Protein AF-A0A936UNY8-F1 (afdb_monomer_lite)

pLDDT: mean 81.13, std 16.04, range [36.78, 97.75]

Foldseek 3Di:
DDLLVVLVVVLVVLVVCLVVLVLLVLLQCLLVSLVSLVVVVVVLVVVVCVVPDPDDDDPVRVVVVVVVLVVLVVVDSLSNLLVVLVVCLVVCVDPPVCSVVVSVLLNVLSVLSVVVNVCVVPPVDDDDDDSVSSSVSSVSSSVSSVVSSVVVVVSVVVD

Secondary structure (DSSP, 8-state):
--HHHHHHHHHHHHHHHHHTT-HHHHHHHHHHHHHHHHHHHHHHHHHHHHHH-SSSS-HHHHHHHHHHHHHHHHH-HHHHHHHHHHHHHHTT-S-TTTHHHHHHHHHHHHHHHHHHHHHHHH-SSS----HHHHHHHHHHHHHHHHHHHHHHHHHHTT-

Sequence (159 aa):
MSIEFKLLKELDELRAAHERADYFFVVVLAPQLLVQIIDTLASYSEEWIERKITSKFTREEKEVYRLAGQLQKKESDRSYIVGALVSIFESGHWEACSAKSNFVKYFTKLDDLVSLRNVFSHEYYIKEISINRAKNCSKAGIQLAELFAEQLYSEGENA

Radius of gyration: 16.76 Å; chains: 1; bounding box: 42×36×46 Å

Structure (mmCIF, N/CA/C/O backbone):
data_AF-A0A936UNY8-F1
#
_entry.id   AF-A0A936UNY8-F1
#
loop_
_atom_site.group_PDB
_atom_site.id
_atom_site.type_symbol
_atom_site.label_atom_id
_atom_site.label_alt_id
_atom_site.label_comp_id
_atom_site.label_asym_id
_atom_site.label_entity_id
_atom_site.label_seq_id
_atom_site.pdbx_PDB_ins_code
_atom_site.Cartn_x
_atom_site.Cartn_y
_atom_site.Cartn_z
_atom_site.occupancy
_atom_site.B_iso_or_equiv
_atom_site.auth_seq_id
_atom_site.auth_comp_id
_atom_site.auth_asym_id
_atom_site.auth_atom_id
_atom_site.pdbx_PDB_model_num
ATOM 1 N N . MET A 1 1 ? -1.604 24.264 3.079 1.00 57.88 1 MET A N 1
ATOM 2 C CA . MET A 1 1 ? -1.875 23.083 2.234 1.00 57.88 1 MET A CA 1
ATOM 3 C C . MET A 1 1 ? -2.015 21.916 3.188 1.00 57.88 1 MET A C 1
ATOM 5 O O . MET A 1 1 ? -1.129 21.778 4.024 1.00 57.88 1 MET A O 1
ATOM 9 N N . SER A 1 2 ? -3.141 21.202 3.174 1.00 82.81 2 SER A N 1
ATOM 10 C CA . SER A 1 2 ? -3.368 20.114 4.131 1.00 82.81 2 SER A CA 1
ATOM 11 C C . SER A 1 2 ? -2.456 18.919 3.824 1.00 82.81 2 SER A C 1
ATOM 13 O O . SER A 1 2 ? -1.942 18.803 2.704 1.00 82.81 2 SER A O 1
ATOM 15 N N . ILE A 1 3 ? -2.195 18.074 4.825 1.00 85.50 3 ILE A N 1
ATOM 16 C CA . ILE A 1 3 ? -1.316 16.906 4.673 1.00 85.50 3 ILE A CA 1
ATOM 17 C C . ILE A 1 3 ? -1.906 15.942 3.639 1.00 85.50 3 ILE A C 1
ATOM 19 O O . ILE A 1 3 ? -1.162 15.454 2.792 1.00 85.50 3 ILE A O 1
ATOM 23 N N . GLU A 1 4 ? -3.231 15.762 3.604 1.00 85.44 4 GLU A N 1
ATOM 24 C CA . GLU A 1 4 ? -3.877 14.879 2.626 1.00 85.44 4 GLU A CA 1
ATOM 25 C C . GLU A 1 4 ? -3.644 15.370 1.201 1.00 85.44 4 GLU A C 1
ATOM 27 O O . GLU A 1 4 ? -3.263 14.589 0.334 1.00 85.44 4 GLU A O 1
ATOM 32 N N . PHE A 1 5 ? -3.783 16.678 0.955 1.00 86.94 5 PHE A N 1
ATOM 33 C CA . PHE A 1 5 ? -3.528 17.241 -0.371 1.00 86.94 5 PHE A CA 1
ATOM 34 C C . PHE A 1 5 ? -2.084 16.987 -0.833 1.00 86.94 5 PHE A C 1
ATOM 36 O O . PHE A 1 5 ? -1.849 16.711 -2.010 1.00 86.94 5 PHE A O 1
ATOM 43 N N . LYS A 1 6 ? -1.108 17.049 0.084 1.00 91.44 6 LYS A N 1
ATOM 44 C CA . LYS A 1 6 ? 0.293 16.725 -0.223 1.00 91.44 6 LYS A CA 1
ATOM 45 C C . LYS A 1 6 ? 0.449 15.251 -0.605 1.00 91.44 6 LYS A C 1
ATOM 47 O O . LYS A 1 6 ? 1.067 14.966 -1.625 1.00 91.44 6 LYS A O 1
ATOM 52 N N . LEU A 1 7 ? -0.141 14.339 0.168 1.00 92.56 7 LEU A N 1
ATOM 53 C CA . LEU A 1 7 ? -0.060 12.894 -0.077 1.00 92.56 7 LEU A CA 1
ATOM 54 C C . LEU A 1 7 ? -0.741 12.484 -1.388 1.00 92.56 7 LEU A C 1
ATOM 56 O O . LEU A 1 7 ? -0.206 11.668 -2.134 1.00 92.56 7 LEU A O 1
ATOM 60 N N . LEU A 1 8 ? -1.886 13.088 -1.708 1.00 92.12 8 LEU A N 1
ATOM 61 C CA . LEU A 1 8 ? -2.594 12.855 -2.969 1.00 92.12 8 LEU A CA 1
ATOM 62 C C . LEU A 1 8 ? -1.783 13.343 -4.170 1.00 92.12 8 LEU A C 1
ATOM 64 O O . LEU A 1 8 ? -1.700 12.655 -5.184 1.00 92.12 8 LEU A O 1
ATOM 68 N N . LYS A 1 9 ? -1.119 14.495 -4.033 1.00 94.38 9 LYS A N 1
ATOM 69 C CA . LYS A 1 9 ? -0.202 14.984 -5.061 1.00 94.38 9 LYS A CA 1
ATOM 70 C C . LYS A 1 9 ? 0.988 14.038 -5.256 1.00 94.38 9 LYS A C 1
ATOM 72 O O . LYS A 1 9 ? 1.354 13.761 -6.393 1.00 94.38 9 LYS A O 1
ATOM 77 N N . GLU A 1 10 ? 1.570 13.518 -4.177 1.00 94.94 10 GLU A N 1
ATOM 78 C CA . GLU A 1 10 ? 2.647 12.523 -4.268 1.00 94.94 10 GLU A CA 1
ATOM 79 C C . GLU A 1 10 ? 2.163 11.224 -4.943 1.00 94.94 10 GLU A C 1
ATOM 81 O O . GLU A 1 10 ? 2.879 10.655 -5.767 1.00 94.94 10 GLU A O 1
ATOM 86 N N . LEU A 1 11 ? 0.920 10.793 -4.698 1.00 95.75 11 LEU A N 1
ATOM 87 C CA . LEU A 1 11 ? 0.306 9.665 -5.409 1.00 95.75 11 LEU A CA 1
ATOM 88 C C . LEU A 1 11 ? 0.152 9.937 -6.916 1.00 95.75 11 LEU A C 1
ATOM 90 O O . LEU A 1 11 ? 0.459 9.065 -7.734 1.00 95.75 11 LEU A O 1
ATOM 94 N N . ASP A 1 12 ? -0.266 11.143 -7.302 1.00 96.25 12 ASP A N 1
ATOM 95 C CA . ASP A 1 12 ? -0.337 11.551 -8.710 1.00 96.25 12 ASP A CA 1
ATOM 96 C C . ASP A 1 12 ? 1.047 11.609 -9.373 1.00 96.25 12 ASP A C 1
ATOM 98 O O . ASP A 1 12 ? 1.198 11.236 -10.541 1.00 96.25 12 ASP A O 1
ATOM 102 N N . GLU A 1 13 ? 2.084 11.997 -8.629 1.00 97.19 13 GLU A N 1
ATOM 103 C CA . GLU A 1 13 ? 3.470 11.943 -9.099 1.00 97.19 13 GLU A CA 1
ATOM 104 C C . GLU A 1 13 ? 3.923 10.494 -9.357 1.00 97.19 13 GLU A C 1
ATOM 106 O O . GLU A 1 13 ? 4.543 10.229 -10.395 1.00 97.19 13 GLU A O 1
ATOM 111 N N . LEU A 1 14 ? 3.549 9.536 -8.495 1.00 97.38 14 LEU A N 1
ATOM 112 C CA . LEU A 1 14 ? 3.803 8.108 -8.734 1.00 97.38 14 LEU A CA 1
ATOM 113 C C . LEU A 1 14 ? 3.059 7.587 -9.973 1.00 97.38 14 LEU A C 1
ATOM 115 O O . LEU A 1 14 ? 3.646 6.856 -10.776 1.00 97.38 14 LEU A O 1
ATOM 119 N N . ARG A 1 15 ? 1.794 7.980 -10.171 1.00 97.69 15 ARG A N 1
ATOM 120 C CA . ARG A 1 15 ? 1.022 7.633 -11.381 1.00 97.69 15 ARG A CA 1
ATOM 121 C C . ARG A 1 15 ? 1.707 8.164 -12.637 1.00 97.69 15 ARG A C 1
ATOM 123 O O . ARG A 1 15 ? 1.947 7.413 -13.579 1.00 97.69 15 ARG A O 1
ATOM 130 N N . ALA A 1 16 ? 2.098 9.436 -12.630 1.00 97.75 16 ALA A N 1
ATOM 131 C CA . ALA A 1 16 ? 2.787 10.049 -13.758 1.00 97.75 16 ALA A CA 1
ATOM 132 C C . ALA A 1 16 ? 4.146 9.381 -14.042 1.00 97.75 16 ALA A C 1
ATOM 134 O O . ALA A 1 16 ? 4.525 9.233 -15.204 1.00 97.75 16 ALA A O 1
ATOM 135 N N . ALA A 1 17 ? 4.882 8.962 -13.008 1.00 96.50 17 ALA A N 1
ATOM 136 C CA . ALA A 1 17 ? 6.122 8.203 -13.163 1.00 96.50 17 ALA A CA 1
ATOM 137 C C . ALA A 1 17 ? 5.880 6.820 -13.793 1.00 96.50 17 ALA A C 1
ATOM 139 O O . ALA A 1 17 ? 6.604 6.441 -14.716 1.00 96.50 17 ALA A O 1
ATOM 140 N N . HIS A 1 18 ? 4.828 6.104 -13.377 1.00 97.19 18 HIS A N 1
ATOM 141 C CA . HIS A 1 18 ? 4.434 4.829 -13.988 1.00 97.19 18 HIS A CA 1
ATOM 142 C C . HIS A 1 18 ? 4.143 4.966 -15.487 1.00 97.19 18 HIS A C 1
ATOM 144 O O . HIS A 1 18 ? 4.652 4.177 -16.285 1.00 97.19 18 HIS A O 1
ATOM 150 N N . GLU A 1 19 ? 3.375 5.985 -15.880 1.00 97.38 19 GLU A N 1
ATOM 151 C CA . GLU A 1 19 ? 3.043 6.239 -17.289 1.00 97.38 19 GLU A CA 1
ATOM 152 C C . GLU A 1 19 ? 4.281 6.583 -18.130 1.00 97.38 19 GLU A C 1
ATOM 154 O O . GLU A 1 19 ? 4.375 6.202 -19.296 1.00 97.38 19 GLU A O 1
ATOM 159 N N . ARG A 1 20 ? 5.288 7.228 -17.527 1.00 96.81 20 ARG A N 1
ATOM 160 C CA . ARG A 1 20 ? 6.598 7.477 -18.159 1.00 96.81 20 ARG A CA 1
ATOM 161 C C . ARG A 1 20 ? 7.553 6.277 -18.109 1.00 96.81 20 ARG A C 1
ATOM 163 O O . ARG A 1 20 ? 8.714 6.420 -18.481 1.00 96.81 20 ARG A O 1
ATOM 170 N N . ALA A 1 21 ? 7.082 5.114 -17.662 1.00 95.38 21 ALA A N 1
ATOM 171 C CA . ALA A 1 21 ? 7.863 3.895 -17.461 1.00 95.38 21 ALA A CA 1
ATOM 172 C C . ALA A 1 21 ? 9.014 4.009 -16.439 1.00 95.38 21 ALA A C 1
ATOM 174 O O . ALA A 1 21 ? 9.913 3.166 -16.418 1.00 95.38 21 ALA A O 1
ATOM 175 N N . ASP A 1 22 ? 8.961 4.992 -15.537 1.00 93.69 22 ASP A N 1
ATOM 176 C CA . ASP A 1 22 ? 9.898 5.128 -14.418 1.00 93.69 22 ASP A CA 1
ATOM 177 C C . ASP A 1 22 ? 9.468 4.229 -13.245 1.00 93.69 22 ASP A C 1
ATOM 179 O O . ASP A 1 22 ? 9.062 4.662 -12.164 1.00 93.69 22 ASP A O 1
ATOM 183 N N . TYR A 1 23 ? 9.487 2.918 -13.493 1.00 93.88 23 TYR A N 1
ATOM 184 C CA . TYR A 1 23 ? 9.032 1.915 -12.529 1.00 93.88 23 TYR A CA 1
ATOM 185 C C . TYR A 1 23 ? 9.939 1.826 -11.306 1.00 93.88 23 TYR A C 1
ATOM 187 O O . TYR A 1 23 ? 9.462 1.494 -10.223 1.00 93.88 23 TYR A O 1
ATOM 195 N N . PHE A 1 24 ? 11.228 2.128 -11.473 1.00 91.56 24 PHE A N 1
ATOM 196 C CA . PHE A 1 24 ? 12.184 2.179 -10.375 1.00 91.56 24 PHE A CA 1
ATOM 197 C C . PHE A 1 24 ? 11.758 3.224 -9.344 1.00 91.56 24 PHE A C 1
ATOM 199 O O . PHE A 1 24 ? 11.597 2.878 -8.174 1.00 91.56 24 PHE A O 1
ATOM 206 N N . PHE A 1 25 ? 11.493 4.459 -9.784 1.00 92.81 25 PHE A N 1
ATOM 207 C CA . PHE A 1 25 ? 11.040 5.534 -8.905 1.00 92.81 25 PHE A CA 1
ATOM 208 C C . PHE A 1 25 ? 9.794 5.127 -8.115 1.00 92.81 25 PHE A C 1
ATOM 210 O O . PHE A 1 25 ? 9.761 5.250 -6.891 1.00 92.81 25 PHE A O 1
ATOM 217 N N . VAL A 1 26 ? 8.800 4.550 -8.798 1.00 94.69 26 VAL A N 1
ATOM 218 C CA . VAL A 1 26 ? 7.557 4.118 -8.146 1.00 94.69 26 VAL A CA 1
ATOM 219 C C . VAL A 1 26 ? 7.799 3.005 -7.130 1.00 94.69 26 VAL A C 1
ATOM 221 O O . VAL A 1 26 ? 7.319 3.094 -6.005 1.00 94.69 26 VAL A O 1
ATOM 224 N N . VAL A 1 27 ? 8.551 1.961 -7.49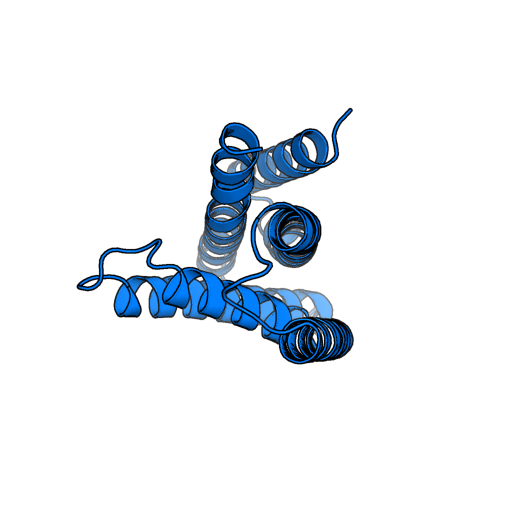0 1.00 93.31 27 VAL A N 1
ATOM 225 C CA . VAL A 1 27 ? 8.824 0.828 -6.587 1.00 93.31 27 VAL A CA 1
ATOM 226 C C . VAL A 1 27 ? 9.622 1.271 -5.360 1.00 93.31 27 VAL A C 1
ATOM 228 O O . VAL A 1 27 ? 9.402 0.757 -4.264 1.00 93.31 27 VAL A O 1
ATOM 231 N N . VAL A 1 28 ? 10.533 2.231 -5.528 1.00 90.94 28 VAL A N 1
ATOM 232 C CA . VAL A 1 28 ? 11.375 2.736 -4.441 1.00 90.94 28 VAL A CA 1
ATOM 233 C C . VAL A 1 28 ? 10.616 3.646 -3.485 1.00 90.94 28 VAL A C 1
ATOM 235 O O . VAL A 1 28 ? 10.970 3.623 -2.309 1.00 90.94 28 VAL A O 1
ATOM 238 N N . LEU A 1 29 ? 9.633 4.423 -3.962 1.00 93.75 29 LEU A N 1
ATOM 239 C CA . LEU A 1 29 ? 8.940 5.455 -3.174 1.00 93.75 29 LEU A CA 1
ATOM 240 C C . LEU A 1 29 ? 7.529 5.084 -2.701 1.00 93.75 29 LEU A C 1
ATOM 242 O O . LEU A 1 29 ? 7.064 5.626 -1.697 1.00 93.75 29 LEU A O 1
AT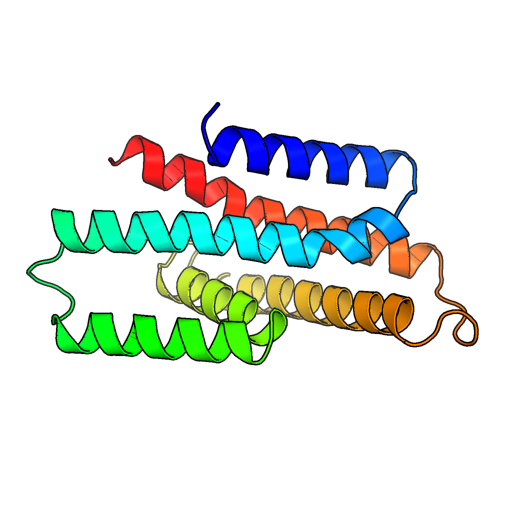OM 246 N N . ALA A 1 30 ? 6.841 4.162 -3.380 1.00 94.25 30 ALA A N 1
ATOM 247 C CA . ALA A 1 30 ? 5.497 3.740 -2.983 1.00 94.25 30 ALA A CA 1
ATOM 248 C C . ALA A 1 30 ? 5.416 3.219 -1.530 1.00 94.25 30 ALA A C 1
ATOM 250 O O . ALA A 1 30 ? 4.456 3.578 -0.848 1.00 94.25 30 ALA A O 1
ATOM 251 N N . PRO A 1 31 ? 6.385 2.437 -1.001 1.00 91.88 31 PRO A N 1
ATOM 252 C CA . PRO A 1 31 ? 6.359 2.016 0.402 1.00 91.88 31 PRO A CA 1
ATOM 253 C C . PRO A 1 31 ? 6.377 3.185 1.396 1.00 91.88 31 PRO A C 1
ATOM 255 O O . PRO A 1 31 ? 5.653 3.157 2.386 1.00 91.88 31 PRO A O 1
ATOM 258 N N . GLN A 1 32 ? 7.168 4.227 1.135 1.00 91.31 32 GLN A N 1
ATOM 259 C CA . GLN A 1 32 ? 7.266 5.402 2.004 1.00 91.31 32 GLN A CA 1
ATOM 260 C C . GLN A 1 32 ? 5.960 6.193 1.978 1.00 91.31 32 GLN A C 1
ATOM 262 O O . GLN A 1 32 ? 5.464 6.574 3.036 1.00 91.31 32 GLN A O 1
ATOM 267 N N . LEU A 1 33 ? 5.382 6.397 0.789 1.00 93.94 33 LEU A N 1
ATOM 268 C CA . LEU A 1 33 ? 4.093 7.074 0.657 1.00 93.94 33 LEU A CA 1
ATOM 269 C C . LEU A 1 33 ? 2.981 6.297 1.380 1.00 93.94 33 LEU A C 1
ATOM 271 O O . LEU A 1 33 ? 2.174 6.895 2.085 1.00 93.94 33 LEU A O 1
ATOM 275 N N . LEU A 1 34 ? 2.977 4.963 1.277 1.00 92.12 34 LEU A N 1
ATOM 276 C CA . LEU A 1 34 ? 2.051 4.096 2.012 1.00 92.12 34 LEU A CA 1
ATOM 277 C C . LEU A 1 34 ? 2.130 4.313 3.523 1.00 9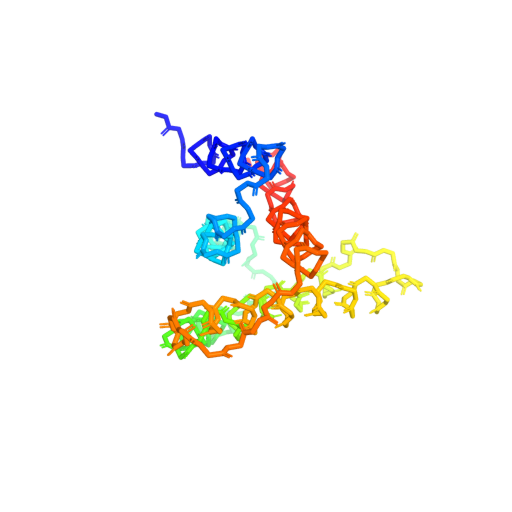2.12 34 LEU A C 1
ATOM 27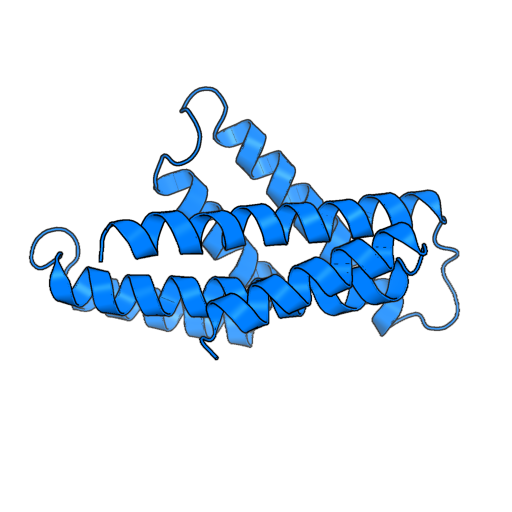9 O O . LEU A 1 34 ? 1.100 4.505 4.163 1.00 92.12 34 LEU A O 1
ATOM 283 N N . VAL A 1 35 ? 3.340 4.320 4.086 1.00 90.44 35 VAL A N 1
ATOM 284 C CA . VAL A 1 35 ? 3.540 4.569 5.521 1.00 90.44 35 VAL A CA 1
ATOM 285 C C . VAL A 1 35 ? 3.004 5.945 5.915 1.00 90.44 35 VAL A C 1
ATOM 287 O O . VAL A 1 35 ? 2.324 6.052 6.928 1.00 90.44 35 VAL A O 1
ATOM 290 N N . GLN A 1 36 ? 3.236 6.981 5.105 1.00 91.38 36 GLN A N 1
ATOM 291 C CA . GLN A 1 36 ? 2.751 8.335 5.400 1.00 91.38 36 GLN A CA 1
ATOM 292 C C . GLN A 1 36 ? 1.222 8.460 5.332 1.00 91.38 36 GLN A C 1
ATOM 294 O O . GLN A 1 36 ? 0.622 9.164 6.147 1.00 91.38 36 GLN A O 1
ATOM 299 N N . ILE A 1 37 ? 0.577 7.773 4.384 1.00 89.75 37 ILE A N 1
ATOM 300 C CA . ILE A 1 37 ? -0.889 7.717 4.303 1.00 89.75 37 ILE A CA 1
ATOM 301 C C . ILE A 1 37 ? -1.448 6.995 5.532 1.00 89.75 37 ILE A C 1
ATOM 303 O O . ILE A 1 37 ? -2.362 7.509 6.173 1.00 89.75 37 ILE A O 1
ATOM 307 N N . ILE A 1 38 ? -0.874 5.846 5.897 1.00 88.62 38 ILE A N 1
ATOM 308 C CA . ILE A 1 38 ? -1.297 5.073 7.072 1.00 88.62 38 ILE A CA 1
ATOM 309 C C . ILE A 1 38 ? -1.082 5.869 8.363 1.00 88.62 38 ILE A C 1
ATOM 311 O O . ILE A 1 38 ? -1.964 5.869 9.212 1.00 88.62 38 ILE A O 1
ATOM 315 N N . ASP A 1 39 ? 0.035 6.588 8.501 1.00 87.06 39 ASP A N 1
ATOM 316 C CA . ASP A 1 39 ? 0.281 7.475 9.646 1.00 87.06 39 ASP A CA 1
ATOM 317 C C . ASP A 1 39 ? -0.808 8.552 9.761 1.00 87.06 39 ASP A C 1
ATOM 319 O O . ASP A 1 39 ? -1.280 8.858 10.856 1.00 87.06 39 ASP A O 1
ATOM 323 N N . THR A 1 40 ? -1.222 9.115 8.622 1.00 86.62 40 THR A N 1
ATOM 324 C CA . THR A 1 40 ? -2.270 10.141 8.575 1.00 86.62 40 THR A CA 1
ATOM 325 C C . THR A 1 40 ? -3.619 9.553 8.991 1.00 86.62 40 THR A C 1
ATOM 327 O O . THR A 1 40 ? -4.273 10.106 9.873 1.00 86.62 40 THR A O 1
ATOM 330 N N . LEU A 1 41 ? -3.997 8.388 8.456 1.00 82.62 41 LEU A N 1
ATOM 331 C CA . LEU A 1 41 ? -5.203 7.663 8.881 1.00 82.62 41 LEU A CA 1
ATOM 332 C C . LEU A 1 41 ? -5.167 7.298 10.369 1.00 82.62 41 LEU A C 1
ATOM 334 O O . LEU A 1 41 ? -6.147 7.483 11.083 1.00 82.62 41 LEU A O 1
ATOM 338 N N . ALA A 1 42 ? -4.025 6.820 10.867 1.00 77.88 42 ALA A N 1
ATOM 339 C CA . ALA A 1 42 ? -3.862 6.483 12.275 1.00 77.88 42 ALA A CA 1
ATOM 340 C C . ALA A 1 42 ? -4.081 7.713 13.170 1.00 77.88 42 ALA A C 1
ATOM 342 O O . ALA A 1 42 ? -4.752 7.597 14.195 1.00 77.88 42 ALA A O 1
ATOM 343 N N . SER A 1 43 ? -3.606 8.893 12.755 1.00 79.81 43 SER A N 1
ATOM 344 C CA . SER A 1 43 ? -3.848 10.142 13.488 1.00 79.81 43 SER A CA 1
ATOM 345 C C . SER A 1 43 ? -5.335 10.517 13.550 1.00 79.81 43 SER A C 1
ATOM 347 O O . SER A 1 43 ? -5.819 10.929 14.603 1.00 79.81 43 SER A O 1
ATOM 349 N N . TYR A 1 44 ? -6.094 10.277 12.474 1.00 72.44 44 TYR A N 1
ATOM 350 C CA . TYR A 1 44 ? -7.549 10.465 12.477 1.00 72.44 44 TYR A CA 1
ATOM 351 C C . TYR A 1 44 ? -8.250 9.445 13.347 1.00 72.44 44 TYR A C 1
ATOM 353 O O . TYR A 1 44 ? -9.158 9.810 14.085 1.00 72.44 44 TYR A O 1
ATOM 361 N N . SER A 1 45 ? -7.793 8.194 13.337 1.00 63.72 45 SER A N 1
ATOM 362 C CA . SER A 1 45 ? -8.329 7.175 14.227 1.00 63.72 45 SER A CA 1
ATOM 363 C C . SER A 1 45 ? -8.111 7.550 15.693 1.00 63.72 45 SER A C 1
ATOM 365 O O . SER A 1 45 ? -9.050 7.425 16.464 1.00 63.72 45 SER A O 1
ATOM 367 N N . GLU A 1 46 ? -6.953 8.094 16.087 1.00 60.44 46 GLU A N 1
ATOM 368 C CA . GLU A 1 46 ? -6.708 8.559 17.460 1.00 60.44 46 GLU A CA 1
ATOM 369 C C . GLU A 1 46 ? -7.656 9.710 17.835 1.00 60.44 46 GLU A C 1
ATOM 371 O O . GLU A 1 46 ? -8.351 9.623 18.851 1.00 60.44 46 GLU A O 1
ATOM 376 N N . GLU A 1 47 ? -7.796 10.725 16.977 1.00 54.62 47 GLU A N 1
ATOM 377 C CA . GLU A 1 47 ? -8.715 11.847 17.215 1.00 54.62 47 GLU A CA 1
ATOM 378 C C . GLU A 1 47 ? -10.198 11.427 17.202 1.00 54.62 47 GLU A C 1
ATOM 380 O O . GLU A 1 47 ? -11.002 11.905 18.005 1.00 54.62 47 GLU A O 1
ATOM 385 N N . TRP A 1 48 ? -10.594 10.513 16.317 1.00 46.53 48 TRP A N 1
ATOM 386 C CA . TRP A 1 48 ? -11.964 10.010 16.192 1.00 46.53 48 TRP A CA 1
ATOM 387 C C . TRP A 1 48 ? -12.325 9.044 17.330 1.00 46.53 48 TRP A C 1
ATOM 389 O O . TRP A 1 48 ? -13.428 9.107 17.884 1.00 46.53 48 TRP A O 1
ATOM 399 N N . ILE A 1 49 ? -11.383 8.196 17.750 1.00 47.06 49 ILE A N 1
ATOM 400 C CA . ILE A 1 49 ? -11.488 7.311 18.917 1.00 47.06 49 ILE A CA 1
ATOM 401 C C . ILE A 1 49 ? -11.567 8.127 20.217 1.00 47.06 49 ILE A C 1
ATOM 403 O O . ILE A 1 49 ? -12.273 7.712 21.144 1.00 47.06 49 ILE A O 1
ATOM 407 N N . GLU A 1 50 ? -10.880 9.267 20.309 1.00 52.66 50 GLU A N 1
ATOM 408 C CA . GLU A 1 50 ? -11.024 10.219 21.419 1.00 52.66 50 GLU A CA 1
ATOM 409 C C . GLU A 1 50 ? -12.389 10.925 21.409 1.00 52.66 50 GLU A C 1
ATOM 411 O O . GLU A 1 50 ? -12.985 11.109 22.472 1.00 52.66 50 GLU A O 1
ATOM 416 N N . ARG A 1 51 ? -12.930 11.262 20.227 1.00 46.91 51 ARG A N 1
ATOM 417 C CA . ARG A 1 51 ? -14.199 12.006 20.091 1.00 46.91 51 ARG A CA 1
ATOM 418 C C . ARG A 1 51 ? -15.471 11.149 20.168 1.00 46.91 51 ARG A C 1
ATOM 420 O O . ARG A 1 51 ? -16.482 11.646 20.661 1.00 46.91 51 ARG A O 1
ATOM 427 N N . LYS A 1 52 ? -15.475 9.894 19.693 1.00 39.94 52 LYS A N 1
ATOM 428 C CA . LYS A 1 52 ? -16.694 9.048 19.615 1.00 39.94 52 LYS A CA 1
ATOM 429 C C . LYS A 1 52 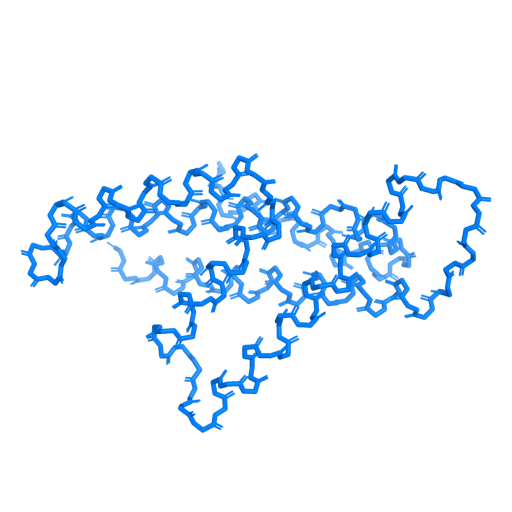? -16.678 7.765 20.447 1.00 39.94 52 LYS A C 1
ATOM 431 O O . LYS A 1 52 ? -17.752 7.216 20.701 1.00 39.94 52 LYS A O 1
ATOM 436 N N . ILE A 1 53 ? -15.518 7.270 20.888 1.00 42.97 53 ILE A N 1
ATOM 437 C CA . ILE A 1 53 ? -15.410 5.962 21.557 1.00 42.97 53 ILE A CA 1
ATOM 438 C C . ILE A 1 53 ? -14.964 6.118 23.012 1.00 42.97 53 ILE A C 1
ATOM 440 O O . ILE A 1 53 ? -13.815 5.872 23.384 1.00 42.97 53 ILE A O 1
ATOM 444 N N . THR A 1 54 ? -15.934 6.431 23.863 1.00 45.22 54 THR A N 1
ATOM 445 C CA . THR A 1 54 ? -15.921 6.056 25.284 1.00 45.22 54 THR A CA 1
ATOM 446 C C . THR A 1 54 ? -16.488 4.646 25.526 1.00 45.22 54 THR A C 1
ATOM 448 O O . THR A 1 54 ? -16.459 4.197 26.665 1.00 45.22 54 THR A O 1
ATOM 451 N N . SER A 1 55 ? -16.979 3.919 24.502 1.00 48.59 55 SER A N 1
ATOM 452 C CA . SER A 1 55 ? -17.765 2.684 24.719 1.00 48.59 55 SER A CA 1
ATOM 453 C C . SER A 1 55 ? -17.277 1.369 24.080 1.00 48.59 55 SER A C 1
ATOM 455 O O . SER A 1 55 ? -17.788 0.328 24.480 1.00 48.59 55 SER A O 1
ATOM 457 N N . LYS A 1 56 ? -16.327 1.354 23.127 1.00 55.72 56 LYS A N 1
ATOM 458 C CA . LYS A 1 56 ? -15.879 0.104 22.450 1.00 55.72 56 LYS A CA 1
ATOM 459 C C . LYS A 1 56 ? -14.463 -0.371 22.772 1.00 55.72 56 LYS A C 1
ATOM 461 O O . LYS A 1 56 ? -14.223 -1.564 22.678 1.00 55.72 56 LYS A O 1
ATOM 466 N N . PHE A 1 57 ? -13.558 0.527 23.144 1.00 54.44 57 PHE A N 1
ATOM 467 C CA . PHE A 1 57 ? -12.200 0.173 23.551 1.00 54.44 57 PHE A CA 1
ATOM 468 C C . PHE A 1 57 ? -11.844 0.945 24.814 1.00 54.44 57 PHE A C 1
ATOM 470 O O . PHE A 1 57 ? -12.041 2.164 24.891 1.00 54.44 57 PHE A O 1
ATOM 477 N N . THR A 1 58 ? -11.325 0.233 25.801 1.00 68.19 58 THR A N 1
ATOM 478 C CA . THR A 1 58 ? -10.750 0.804 27.013 1.00 68.19 58 THR A CA 1
ATO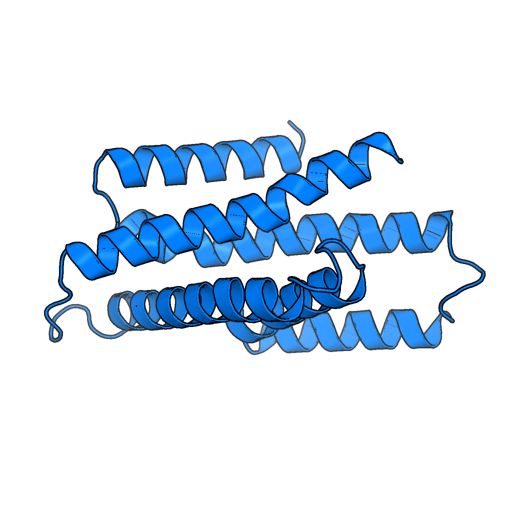M 479 C C . THR A 1 58 ? -9.505 1.623 26.672 1.00 68.19 58 THR A C 1
ATOM 481 O O . THR A 1 58 ? -8.861 1.443 25.637 1.00 68.19 58 THR A O 1
ATOM 484 N N . ARG A 1 59 ? -9.139 2.550 27.560 1.00 66.62 59 ARG A N 1
ATOM 485 C CA . ARG A 1 59 ? -7.903 3.335 27.424 1.00 66.62 59 ARG A CA 1
ATOM 486 C C . ARG A 1 59 ? -6.657 2.440 27.342 1.00 66.62 59 ARG A C 1
ATOM 488 O O . ARG A 1 59 ? -5.711 2.791 26.649 1.00 66.62 59 ARG A O 1
ATOM 495 N N . GLU A 1 60 ? -6.677 1.300 28.028 1.00 72.00 60 GLU A N 1
ATOM 496 C CA . GLU A 1 60 ? -5.581 0.327 28.035 1.00 72.00 60 GLU A CA 1
ATOM 497 C C . GLU A 1 60 ? -5.433 -0.370 26.677 1.00 72.00 60 GLU A C 1
ATOM 499 O O . GLU A 1 60 ? -4.327 -0.447 26.152 1.00 72.00 60 GLU A O 1
ATOM 504 N N . GLU A 1 61 ? -6.535 -0.790 26.049 1.00 65.69 61 GLU A N 1
ATOM 505 C CA . GLU A 1 61 ? -6.503 -1.397 24.709 1.00 65.69 61 GLU A CA 1
ATOM 506 C C . GLU A 1 61 ? -5.965 -0.422 23.653 1.00 65.69 61 GLU A C 1
ATOM 508 O O . GLU A 1 61 ? -5.139 -0.807 22.825 1.00 65.69 61 GLU A O 1
ATOM 513 N N . LYS A 1 62 ? -6.366 0.856 23.715 1.00 66.56 62 LYS A N 1
ATOM 514 C CA . LYS A 1 62 ? -5.848 1.906 22.817 1.00 66.56 62 LYS A CA 1
ATOM 515 C C . LYS A 1 62 ? -4.327 2.054 22.944 1.00 66.56 62 LYS A C 1
ATOM 517 O O . LYS A 1 62 ? -3.623 2.106 21.938 1.00 66.56 62 LYS A O 1
ATOM 522 N N . GLU A 1 63 ? -3.815 2.065 24.174 1.00 72.88 63 GLU A N 1
ATOM 523 C CA . GLU A 1 63 ? -2.378 2.163 24.445 1.00 72.88 63 GLU A CA 1
ATOM 524 C C . GLU A 1 63 ? -1.607 0.935 23.931 1.00 72.88 63 GLU A C 1
ATOM 526 O O . GLU A 1 63 ? -0.515 1.079 23.380 1.00 72.88 63 GLU A O 1
ATOM 531 N N . VAL A 1 64 ? -2.189 -0.266 24.029 1.00 73.38 64 VAL A N 1
ATOM 532 C CA . VAL A 1 64 ? -1.600 -1.494 23.471 1.00 73.38 64 VAL A CA 1
ATOM 533 C C . VAL A 1 64 ? -1.477 -1.412 21.947 1.00 73.38 64 VAL A C 1
ATOM 535 O O . VAL A 1 64 ? -0.392 -1.669 21.422 1.00 73.38 64 VAL A O 1
ATOM 538 N N . TYR A 1 65 ? -2.535 -1.008 21.232 1.00 68.56 65 TYR A N 1
ATOM 539 C CA . TYR A 1 65 ? -2.477 -0.844 19.771 1.00 68.56 65 TYR A CA 1
ATOM 540 C C . TYR A 1 65 ? -1.462 0.224 19.350 1.00 68.56 65 TYR A C 1
ATOM 542 O O . TYR A 1 65 ? -0.693 0.003 18.412 1.00 68.56 65 TYR A O 1
ATOM 550 N N . ARG A 1 66 ? -1.389 1.340 20.087 1.00 71.31 66 ARG A N 1
ATOM 551 C CA . ARG A 1 66 ? -0.409 2.408 19.852 1.00 71.31 66 ARG A CA 1
ATOM 552 C C . ARG A 1 66 ? 1.026 1.898 19.996 1.00 71.31 66 ARG A C 1
ATOM 554 O O . ARG A 1 66 ? 1.850 2.104 19.104 1.00 71.31 66 ARG A O 1
ATOM 561 N N . LEU A 1 67 ? 1.336 1.209 21.096 1.00 73.31 67 LEU A N 1
ATOM 562 C CA . LEU A 1 67 ? 2.668 0.650 21.350 1.00 73.31 67 LEU A CA 1
ATOM 563 C C . LEU A 1 67 ? 3.038 -0.436 20.328 1.00 73.31 67 LEU A C 1
ATOM 565 O O . LEU A 1 67 ? 4.169 -0.448 19.837 1.00 73.31 67 LEU A O 1
ATOM 569 N N . ALA A 1 68 ? 2.089 -1.305 19.965 1.00 69.44 68 ALA A N 1
ATOM 570 C CA . ALA A 1 68 ? 2.286 -2.339 18.953 1.00 69.44 68 ALA A CA 1
ATOM 571 C C . ALA A 1 68 ? 2.577 -1.734 17.570 1.00 69.44 68 ALA A C 1
ATOM 573 O O . ALA A 1 68 ? 3.554 -2.124 16.931 1.00 69.44 68 ALA A O 1
ATOM 574 N N . GLY A 1 69 ? 1.800 -0.735 17.139 1.00 66.44 69 GLY A N 1
ATOM 575 C CA . GLY A 1 69 ? 2.022 -0.030 15.875 1.00 66.44 69 GLY A CA 1
ATOM 576 C C . GLY A 1 69 ? 3.363 0.708 15.841 1.00 66.44 69 GLY A C 1
ATOM 577 O O . GLY A 1 69 ? 4.101 0.616 14.858 1.00 66.44 69 GLY A O 1
ATOM 578 N N . GLN A 1 70 ? 3.741 1.371 16.940 1.00 72.00 70 GLN A N 1
ATOM 579 C CA . GLN A 1 70 ? 5.048 2.027 17.065 1.00 72.00 70 GLN A CA 1
ATOM 580 C C . GLN A 1 70 ? 6.215 1.042 16.959 1.00 72.00 70 GLN A C 1
ATOM 582 O O . GLN A 1 70 ? 7.229 1.365 16.336 1.00 72.00 70 GLN A O 1
ATOM 587 N N . LEU A 1 71 ? 6.094 -0.142 17.564 1.00 69.88 71 LEU A N 1
ATOM 588 C CA . LEU A 1 71 ? 7.122 -1.175 17.480 1.00 69.88 71 LEU A CA 1
ATOM 589 C C . LEU A 1 71 ? 7.200 -1.766 16.067 1.00 69.88 71 LEU A C 1
ATOM 591 O O . LEU A 1 71 ? 8.285 -1.816 15.494 1.00 69.88 71 LEU A O 1
ATOM 595 N N . GLN A 1 72 ? 6.059 -2.111 15.464 1.00 68.38 72 GLN A N 1
ATOM 596 C CA . GLN A 1 72 ? 5.995 -2.630 14.093 1.00 68.38 72 GLN A CA 1
ATOM 597 C C . GLN A 1 72 ? 6.626 -1.670 13.084 1.00 68.38 72 GLN A C 1
ATOM 599 O O . GLN A 1 72 ? 7.406 -2.101 12.239 1.00 68.38 72 GLN A O 1
ATOM 604 N N . LYS A 1 73 ? 6.347 -0.367 13.204 1.00 66.94 73 LYS A N 1
ATOM 605 C CA . LYS A 1 73 ? 6.948 0.668 12.354 1.00 66.94 73 LYS A CA 1
ATOM 606 C C . LYS A 1 73 ? 8.464 0.766 12.528 1.00 66.94 73 LYS A C 1
ATOM 608 O O . LYS A 1 73 ? 9.179 0.955 11.551 1.00 66.94 73 LYS A O 1
ATOM 613 N N . LYS A 1 74 ? 8.964 0.636 13.761 1.00 70.62 74 LYS A N 1
ATOM 614 C CA . LYS A 1 74 ? 10.411 0.635 14.036 1.00 70.62 74 LYS A CA 1
ATOM 615 C C . LYS A 1 74 ? 11.115 -0.590 13.455 1.00 70.62 74 LYS A C 1
ATOM 617 O O . LYS A 1 74 ? 12.280 -0.486 13.088 1.00 70.62 74 LYS A O 1
ATOM 622 N N . GLU A 1 75 ? 10.432 -1.730 13.397 1.00 71.69 75 GLU A N 1
ATOM 623 C CA . GLU A 1 75 ? 11.011 -2.985 12.919 1.00 71.69 75 GLU A CA 1
ATOM 624 C C . GLU A 1 75 ? 10.908 -3.155 11.399 1.00 71.69 75 GLU A C 1
ATOM 626 O O . GLU A 1 75 ? 11.856 -3.633 10.772 1.00 71.69 75 GLU A O 1
ATOM 631 N N . SER A 1 76 ? 9.773 -2.800 10.784 1.00 81.69 76 SER A N 1
ATOM 632 C CA . SER A 1 76 ? 9.573 -2.989 9.347 1.00 81.69 76 SER A CA 1
ATOM 633 C C . SER A 1 76 ? 8.363 -2.238 8.784 1.00 81.69 76 SER A C 1
ATOM 635 O O . SER A 1 76 ? 7.224 -2.524 9.159 1.00 81.69 76 SER A O 1
ATOM 637 N N . ASP A 1 77 ? 8.591 -1.416 7.750 1.00 82.19 77 ASP A N 1
ATOM 638 C CA . ASP A 1 77 ? 7.524 -0.832 6.916 1.00 82.19 77 ASP A CA 1
ATOM 639 C C . ASP A 1 77 ? 6.538 -1.910 6.431 1.00 82.19 77 ASP A C 1
ATOM 641 O O . ASP A 1 77 ? 5.328 -1.706 6.420 1.00 82.19 77 ASP A O 1
ATOM 645 N N . ARG A 1 78 ? 7.042 -3.103 6.078 1.00 87.94 78 ARG A N 1
ATOM 646 C CA . ARG A 1 78 ? 6.215 -4.228 5.622 1.00 87.94 78 ARG A CA 1
ATOM 647 C C . ARG A 1 78 ? 5.255 -4.692 6.711 1.00 87.94 78 ARG A C 1
ATOM 649 O O . ARG A 1 78 ? 4.066 -4.821 6.443 1.00 87.94 78 ARG A O 1
ATOM 656 N N . SER A 1 79 ? 5.762 -4.953 7.915 1.00 85.25 79 SER A N 1
ATOM 657 C CA . SER A 1 79 ? 4.935 -5.404 9.042 1.00 85.25 79 SER A CA 1
ATOM 658 C C . SER A 1 79 ? 3.893 -4.356 9.414 1.00 85.25 79 SER A C 1
ATOM 660 O O . SER A 1 79 ? 2.740 -4.703 9.654 1.00 85.25 79 SER A O 1
ATOM 662 N N . TYR A 1 80 ? 4.282 -3.080 9.388 1.00 85.25 80 TYR A N 1
ATOM 663 C CA . TYR A 1 80 ? 3.385 -1.967 9.668 1.00 85.25 80 TYR A CA 1
ATOM 664 C C . TYR A 1 80 ? 2.239 -1.869 8.645 1.00 85.25 80 TYR A C 1
ATOM 666 O O . TYR A 1 80 ? 1.070 -1.826 9.026 1.00 85.25 80 TYR A O 1
ATOM 674 N N . ILE A 1 81 ? 2.546 -1.943 7.344 1.00 88.19 81 ILE A N 1
ATOM 675 C CA . ILE A 1 81 ? 1.523 -1.912 6.285 1.00 88.19 81 ILE A CA 1
ATOM 676 C C . ILE A 1 81 ? 0.622 -3.161 6.341 1.00 88.19 81 ILE A C 1
ATOM 678 O O . ILE A 1 81 ? -0.584 -3.057 6.118 1.00 88.19 81 ILE A O 1
ATOM 682 N N . VAL A 1 82 ? 1.162 -4.343 6.676 1.00 89.38 82 VAL A N 1
ATOM 683 C CA . VAL A 1 82 ? 0.343 -5.554 6.888 1.00 89.38 82 VAL A CA 1
ATOM 684 C C . VAL A 1 82 ? -0.631 -5.366 8.050 1.00 89.38 82 VAL A C 1
ATOM 686 O O . VAL A 1 82 ? -1.791 -5.751 7.915 1.00 89.38 82 VAL A O 1
ATOM 689 N N . GLY A 1 83 ? -0.199 -4.750 9.154 1.00 85.44 83 GLY A N 1
ATOM 690 C CA . GLY A 1 83 ? -1.083 -4.404 10.270 1.00 85.44 83 GLY A CA 1
ATOM 691 C C . GLY A 1 83 ? -2.269 -3.554 9.811 1.00 85.44 83 GLY A C 1
ATOM 692 O O . GLY A 1 83 ? -3.416 -3.899 10.084 1.00 85.44 83 GLY A O 1
ATOM 693 N N . ALA A 1 84 ? -2.010 -2.524 9.003 1.00 86.75 84 ALA A N 1
ATOM 694 C CA . ALA A 1 84 ? -3.064 -1.682 8.439 1.00 86.75 84 ALA A CA 1
ATOM 695 C C . ALA A 1 84 ? -4.006 -2.449 7.482 1.00 86.75 84 ALA A C 1
ATOM 697 O O . ALA A 1 84 ? -5.216 -2.230 7.497 1.00 86.75 84 ALA A O 1
ATOM 698 N N . LEU A 1 85 ? -3.494 -3.398 6.685 1.00 88.19 85 LEU A N 1
ATOM 699 C CA . LEU A 1 85 ? -4.335 -4.276 5.853 1.00 88.19 85 LEU A CA 1
ATOM 700 C C . LEU A 1 85 ? -5.251 -5.181 6.689 1.00 88.19 85 LEU A C 1
ATOM 702 O O . LEU A 1 85 ? -6.379 -5.453 6.274 1.00 88.19 85 LEU A O 1
ATOM 706 N N . VAL A 1 86 ? -4.783 -5.655 7.848 1.00 86.38 86 VAL A N 1
ATOM 707 C CA . VAL A 1 86 ? -5.617 -6.422 8.787 1.00 86.38 86 VAL A CA 1
ATOM 708 C C . VAL A 1 86 ? -6.732 -5.535 9.335 1.00 86.38 86 VAL A C 1
ATOM 710 O O . VAL A 1 86 ? -7.884 -5.954 9.322 1.00 86.38 86 VAL A O 1
ATOM 713 N N . SER A 1 87 ? -6.437 -4.284 9.696 1.00 83.12 87 SER A N 1
ATOM 714 C CA . SER A 1 87 ? -7.464 -3.336 10.145 1.00 83.12 87 SER A CA 1
ATOM 715 C C . SER A 1 87 ? -8.538 -3.069 9.080 1.00 83.12 87 SER A C 1
ATOM 717 O O . SER A 1 87 ? -9.720 -3.021 9.414 1.00 83.12 87 SER A O 1
ATOM 719 N N . ILE A 1 88 ? -8.173 -2.975 7.792 1.00 85.38 88 ILE A N 1
ATOM 720 C CA . ILE A 1 88 ? -9.148 -2.878 6.681 1.00 85.38 88 ILE A CA 1
ATOM 721 C C . ILE A 1 88 ? -10.020 -4.135 6.590 1.00 85.38 88 ILE A C 1
ATOM 723 O O . ILE A 1 88 ? -11.223 -4.054 6.342 1.00 85.38 88 ILE A O 1
ATOM 727 N N . PHE A 1 89 ? -9.420 -5.312 6.761 1.00 82.38 89 PHE A N 1
ATOM 728 C CA . PHE A 1 89 ? -10.155 -6.573 6.743 1.00 82.38 89 PHE A CA 1
ATOM 729 C C . PHE A 1 89 ? -11.159 -6.657 7.906 1.00 82.38 89 PHE A C 1
ATOM 731 O O . PHE A 1 89 ? -12.299 -7.072 7.702 1.00 82.38 89 PHE A O 1
ATOM 738 N N . GLU A 1 90 ? -10.757 -6.228 9.102 1.00 80.88 90 GLU A N 1
ATOM 739 C CA . GLU A 1 90 ? -11.582 -6.259 10.315 1.00 80.88 90 GLU A CA 1
ATOM 740 C C . GLU A 1 90 ? -12.675 -5.181 10.341 1.00 80.88 90 GLU A C 1
ATOM 742 O O . GLU A 1 90 ? -13.725 -5.394 10.947 1.00 80.88 90 GLU A O 1
ATOM 747 N N . SER A 1 91 ? -12.476 -4.048 9.659 1.00 79.81 91 SER A N 1
ATOM 748 C CA . SER A 1 91 ? -13.462 -2.959 9.609 1.00 79.81 91 SER A CA 1
ATOM 749 C C . SER A 1 91 ? -14.713 -3.294 8.790 1.00 79.81 91 SER A C 1
ATOM 751 O O . SER A 1 91 ? -15.713 -2.581 8.872 1.00 79.81 91 SER A O 1
ATOM 753 N N . GLY A 1 92 ? -14.676 -4.374 8.001 1.00 80.44 92 GLY A N 1
ATOM 754 C CA . GLY A 1 92 ? -15.757 -4.739 7.086 1.00 80.44 92 GLY A CA 1
ATOM 755 C C . GLY A 1 92 ? -15.807 -3.877 5.823 1.00 80.44 92 GLY A C 1
ATOM 756 O O . GLY A 1 92 ? -16.824 -3.882 5.134 1.00 80.44 92 GLY A O 1
ATOM 757 N N . HIS A 1 93 ? -14.725 -3.155 5.501 1.00 84.31 93 HIS A N 1
ATOM 758 C CA . HIS A 1 93 ? -14.612 -2.355 4.276 1.00 84.31 93 HIS A CA 1
ATOM 759 C C . HIS A 1 93 ? -14.860 -3.188 3.003 1.00 84.31 93 HIS A C 1
ATOM 761 O O . HIS A 1 93 ? -15.477 -2.715 2.051 1.00 84.31 93 HIS A O 1
ATOM 767 N N . TRP A 1 94 ? -14.414 -4.448 2.986 1.00 88.50 94 TRP A N 1
ATOM 768 C CA . TRP A 1 94 ? -14.746 -5.398 1.924 1.00 88.50 94 TRP A CA 1
ATOM 769 C C . TRP A 1 94 ? -15.938 -6.272 2.309 1.00 88.50 94 TRP A C 1
ATOM 771 O O . TRP A 1 94 ? -16.029 -6.755 3.437 1.00 88.50 94 TRP A O 1
ATOM 781 N N . GLU A 1 95 ? -16.800 -6.572 1.334 1.00 88.31 95 GLU A N 1
ATOM 782 C CA . GLU A 1 95 ? -17.903 -7.519 1.517 1.00 88.31 95 GLU A CA 1
ATOM 783 C C . GLU A 1 95 ? -17.397 -8.873 2.035 1.00 88.31 95 GLU A C 1
ATOM 785 O O . GLU A 1 95 ? -16.400 -9.404 1.539 1.00 88.31 95 GLU A O 1
ATOM 790 N N . ALA A 1 96 ? -18.114 -9.478 2.988 1.00 85.69 96 ALA A N 1
ATOM 791 C CA . ALA A 1 96 ? -17.669 -10.681 3.700 1.00 85.69 96 ALA A CA 1
ATOM 792 C C . ALA A 1 96 ? -17.258 -11.845 2.776 1.00 85.69 96 ALA A C 1
ATOM 794 O O . ALA A 1 96 ? -16.293 -12.556 3.057 1.00 85.69 96 ALA A O 1
ATOM 795 N N . CYS A 1 97 ? -17.949 -12.023 1.645 1.00 91.19 97 CYS A N 1
ATOM 796 C CA . CYS A 1 97 ? -17.641 -13.072 0.669 1.00 91.19 97 CYS A CA 1
ATOM 797 C C . CYS A 1 97 ? -16.331 -12.829 -0.105 1.00 91.19 97 CYS A C 1
ATOM 799 O O . CYS A 1 97 ? -15.731 -13.783 -0.602 1.00 91.19 97 CYS A O 1
ATOM 801 N N . SER A 1 98 ? -15.861 -11.580 -0.188 1.00 92.88 98 SER A N 1
ATOM 802 C CA . SER A 1 98 ? -14.664 -11.178 -0.936 1.00 92.88 98 SER A CA 1
ATOM 803 C C . SER A 1 98 ? -13.510 -10.702 -0.046 1.00 92.88 98 SER A C 1
ATOM 805 O O . SER A 1 98 ? -12.371 -10.646 -0.515 1.00 92.88 98 SER A O 1
ATOM 807 N N . ALA A 1 99 ? -13.756 -10.429 1.241 1.00 88.69 99 ALA A N 1
ATOM 808 C CA . ALA A 1 99 ? -12.793 -9.837 2.169 1.00 88.69 99 ALA A CA 1
ATOM 809 C C . ALA A 1 99 ? -11.465 -10.604 2.242 1.00 88.69 99 ALA A C 1
ATOM 811 O O . ALA A 1 99 ? -10.400 -10.019 2.060 1.00 88.69 99 ALA A O 1
ATOM 812 N N . LYS A 1 100 ? -11.510 -11.935 2.402 1.00 93.56 100 LYS A N 1
ATOM 813 C CA . LYS A 1 100 ? -10.296 -12.773 2.409 1.00 93.56 100 LYS A CA 1
ATOM 814 C C . LYS A 1 100 ? -9.534 -12.684 1.084 1.00 93.56 100 LYS A C 1
ATOM 816 O O . LYS A 1 100 ? -8.309 -12.591 1.080 1.00 93.56 100 LYS A O 1
ATOM 821 N N . SER A 1 101 ? -10.246 -12.736 -0.041 1.00 95.75 101 SER A N 1
ATOM 822 C CA . SER A 1 101 ? -9.624 -12.683 -1.368 1.00 95.75 101 SER A CA 1
ATOM 823 C C . SER A 1 101 ? -8.968 -11.327 -1.624 1.00 95.75 101 SER A C 1
ATOM 825 O O . SER A 1 101 ? -7.878 -11.272 -2.191 1.00 95.75 101 SER A O 1
ATOM 827 N N . ASN A 1 102 ? -9.609 -10.239 -1.195 1.00 93.69 102 ASN A N 1
ATOM 828 C CA . ASN A 1 102 ? -9.050 -8.897 -1.297 1.00 93.69 102 ASN A CA 1
ATOM 829 C C . ASN A 1 102 ? -7.834 -8.731 -0.379 1.00 93.69 102 ASN A C 1
ATOM 831 O O . ASN A 1 102 ? -6.796 -8.276 -0.856 1.00 93.69 102 ASN A O 1
ATOM 835 N N . PHE A 1 103 ? -7.901 -9.204 0.870 1.00 93.25 103 PHE A N 1
ATOM 836 C CA . PHE A 1 103 ? -6.751 -9.202 1.776 1.00 93.25 103 PHE A CA 1
ATOM 837 C C . PHE A 1 103 ? -5.540 -9.896 1.144 1.00 93.25 103 PHE A C 1
ATOM 839 O O . PHE A 1 103 ? -4.478 -9.292 1.022 1.00 93.25 103 PHE A O 1
ATOM 846 N N . VAL A 1 104 ? -5.710 -11.134 0.661 1.00 95.75 104 VAL A N 1
ATOM 847 C CA . VAL A 1 104 ? -4.623 -11.899 0.024 1.00 95.75 104 VAL A CA 1
ATOM 848 C C . VAL A 1 104 ? -4.079 -11.165 -1.203 1.00 95.75 104 VAL A C 1
ATOM 850 O O . VAL A 1 104 ? -2.866 -11.050 -1.358 1.00 95.75 104 VAL A O 1
ATOM 853 N N . LYS A 1 105 ? -4.954 -10.606 -2.048 1.00 95.81 105 LYS A N 1
ATOM 854 C CA . LYS A 1 105 ? -4.557 -9.826 -3.229 1.00 95.81 105 LYS A CA 1
ATOM 855 C C . LYS A 1 105 ? -3.657 -8.644 -2.860 1.00 95.81 105 LYS A C 1
ATOM 857 O O . LYS A 1 105 ? -2.630 -8.453 -3.508 1.00 95.81 105 LYS A O 1
ATOM 862 N N . TYR A 1 106 ? -4.027 -7.840 -1.865 1.00 95.19 106 TYR A N 1
ATOM 863 C CA . TYR A 1 106 ? -3.230 -6.677 -1.456 1.00 95.19 106 TYR A CA 1
ATOM 864 C C . TYR A 1 106 ? -1.979 -7.073 -0.662 1.00 95.19 106 TYR A C 1
ATOM 866 O O . TYR A 1 106 ? -0.922 -6.480 -0.868 1.00 95.19 106 TYR A O 1
ATOM 874 N N . PHE A 1 107 ? -2.048 -8.136 0.140 1.00 94.75 107 PHE A N 1
ATOM 875 C CA . PHE A 1 107 ? -0.885 -8.712 0.814 1.00 94.75 107 PHE A CA 1
ATOM 876 C C . PHE A 1 107 ? 0.189 -9.163 -0.188 1.00 94.75 107 PHE A C 1
ATOM 878 O O . PHE A 1 107 ? 1.348 -8.775 -0.068 1.00 94.75 107 PHE A O 1
ATOM 885 N N . THR A 1 108 ? -0.184 -9.925 -1.222 1.00 95.06 108 THR A N 1
ATOM 886 C CA . THR A 1 108 ? 0.767 -10.392 -2.246 1.00 95.06 108 THR A CA 1
ATOM 887 C C . THR A 1 108 ? 1.378 -9.234 -3.037 1.00 95.06 108 THR A C 1
ATOM 889 O O . THR A 1 108 ? 2.559 -9.276 -3.374 1.00 95.06 108 THR A O 1
ATOM 892 N N . LYS A 1 109 ? 0.607 -8.171 -3.303 1.00 96.12 109 LYS A N 1
ATOM 893 C CA . LYS A 1 109 ? 1.130 -6.945 -3.925 1.00 96.12 109 LYS A CA 1
ATOM 894 C C . LYS A 1 109 ? 2.197 -6.271 -3.067 1.00 96.12 109 LYS A C 1
ATOM 896 O O . LYS A 1 109 ? 3.220 -5.853 -3.598 1.00 96.12 109 LYS A O 1
ATOM 901 N N . LEU A 1 110 ? 1.954 -6.168 -1.760 1.00 95.06 110 LEU A N 1
ATOM 902 C CA . LEU A 1 110 ? 2.899 -5.571 -0.820 1.00 95.06 110 LEU A CA 1
ATOM 903 C C . LEU A 1 110 ? 4.173 -6.411 -0.725 1.00 95.06 110 LEU A C 1
ATOM 905 O O . LEU A 1 110 ? 5.272 -5.863 -0.701 1.00 95.06 110 LEU A O 1
ATOM 909 N N . ASP A 1 111 ? 4.020 -7.734 -0.696 1.00 92.44 111 ASP A N 1
ATOM 910 C CA . ASP A 1 111 ? 5.143 -8.661 -0.629 1.00 92.44 111 ASP A CA 1
ATOM 911 C C . ASP A 1 111 ? 6.082 -8.515 -1.835 1.00 92.44 111 ASP A C 1
ATOM 913 O O . ASP A 1 111 ? 7.290 -8.339 -1.659 1.00 92.44 111 ASP A O 1
ATOM 917 N N . ASP A 1 112 ? 5.535 -8.489 -3.056 1.00 92.06 112 ASP A N 1
ATOM 918 C CA . ASP A 1 112 ? 6.343 -8.278 -4.263 1.00 92.06 112 ASP A CA 1
ATOM 919 C C . ASP A 1 112 ? 6.935 -6.860 -4.319 1.00 92.06 112 ASP A C 1
ATOM 921 O O . ASP A 1 112 ? 8.094 -6.709 -4.703 1.00 92.06 112 ASP A O 1
ATOM 925 N N . LEU A 1 113 ? 6.199 -5.833 -3.867 1.00 93.81 113 LEU A N 1
ATOM 926 C CA . LEU A 1 113 ? 6.694 -4.452 -3.780 1.00 93.81 113 LEU A CA 1
ATOM 927 C C . LEU A 1 113 ? 7.924 -4.332 -2.882 1.00 93.81 113 LEU A C 1
ATOM 929 O O . LEU A 1 113 ? 8.956 -3.811 -3.307 1.00 93.81 113 LEU A O 1
ATOM 933 N N . VAL A 1 114 ? 7.838 -4.842 -1.655 1.00 90.94 114 VAL A N 1
ATOM 934 C CA . VAL A 1 114 ? 8.953 -4.802 -0.701 1.00 90.94 114 VAL A CA 1
ATOM 935 C C . VAL A 1 114 ? 10.105 -5.680 -1.185 1.00 90.94 114 VAL A C 1
ATOM 937 O O . VAL A 1 114 ? 11.262 -5.267 -1.100 1.00 90.94 114 VAL A O 1
ATOM 940 N N . SER A 1 115 ? 9.807 -6.859 -1.741 1.00 89.38 115 SER A N 1
ATOM 941 C CA . SER A 1 115 ? 10.815 -7.741 -2.337 1.00 89.38 115 SER A CA 1
ATOM 942 C C . SER A 1 115 ? 11.600 -7.024 -3.436 1.00 89.38 115 SER A C 1
ATOM 944 O O . SER A 1 115 ? 12.831 -6.990 -3.395 1.00 89.38 115 SER A O 1
ATOM 946 N N . LEU A 1 116 ? 10.908 -6.389 -4.386 1.00 90.00 116 LEU A N 1
ATOM 947 C CA . LEU A 1 116 ? 11.550 -5.711 -5.507 1.00 90.00 116 LEU A CA 1
ATOM 948 C C . LEU A 1 116 ? 12.313 -4.455 -5.070 1.00 90.00 116 LEU A C 1
ATOM 950 O O . LEU A 1 116 ? 13.440 -4.241 -5.518 1.00 90.00 116 LEU A O 1
ATOM 954 N N . ARG A 1 117 ? 11.753 -3.666 -4.145 1.00 88.81 117 ARG A N 1
ATOM 955 C CA . ARG A 1 117 ? 12.437 -2.517 -3.530 1.00 88.81 117 ARG A CA 1
ATOM 956 C C . ARG A 1 117 ? 13.734 -2.940 -2.841 1.00 88.81 117 ARG A C 1
ATOM 958 O O . ARG A 1 117 ? 14.750 -2.260 -2.979 1.00 88.81 117 ARG A O 1
ATOM 965 N N . ASN A 1 118 ? 13.731 -4.076 -2.143 1.00 86.12 118 ASN A N 1
ATOM 966 C CA . ASN A 1 118 ? 14.929 -4.609 -1.497 1.00 86.12 118 ASN A CA 1
ATOM 967 C C . ASN A 1 118 ? 15.990 -5.038 -2.515 1.00 86.12 118 ASN A C 1
ATOM 969 O O . ASN A 1 118 ? 17.162 -4.740 -2.290 1.00 86.12 118 ASN A O 1
ATOM 973 N N . VAL A 1 119 ? 15.595 -5.652 -3.640 1.00 85.31 119 VAL A N 1
ATOM 974 C CA . VAL A 1 119 ? 16.520 -5.950 -4.750 1.00 85.31 119 VAL A CA 1
ATOM 975 C C . VAL A 1 119 ? 17.139 -4.660 -5.287 1.00 85.31 119 VAL A C 1
ATOM 977 O O . VAL A 1 119 ? 18.359 -4.567 -5.351 1.00 85.31 119 VAL A O 1
ATOM 980 N N . PHE A 1 120 ? 16.337 -3.629 -5.567 1.00 84.44 120 PHE A N 1
ATOM 981 C CA . PHE A 1 120 ? 16.854 -2.323 -5.996 1.00 84.44 120 PHE A CA 1
ATOM 982 C C . PHE A 1 120 ? 17.778 -1.653 -4.967 1.00 84.44 120 PHE A C 1
ATOM 984 O O . PHE A 1 120 ? 18.705 -0.948 -5.354 1.00 84.44 120 PHE A O 1
ATOM 991 N N . SER A 1 121 ? 17.549 -1.875 -3.670 1.00 77.75 121 SER A N 1
ATOM 992 C CA . SER A 1 121 ? 18.331 -1.247 -2.594 1.00 77.75 121 SER A CA 1
ATOM 993 C C . SER A 1 121 ? 19.637 -1.983 -2.267 1.00 77.75 121 SER A C 1
ATOM 995 O O . SER A 1 121 ? 20.588 -1.349 -1.822 1.00 77.75 121 SER A O 1
ATOM 997 N N . HIS A 1 122 ? 19.693 -3.307 -2.457 1.00 69.75 122 HIS A N 1
ATOM 998 C CA . HIS A 1 122 ? 20.834 -4.147 -2.051 1.00 69.75 122 HIS A CA 1
ATOM 999 C C . HIS A 1 122 ? 21.648 -4.690 -3.232 1.00 69.75 122 HIS A C 1
ATOM 1001 O O . HIS A 1 122 ? 22.834 -4.970 -3.081 1.00 69.75 122 HIS A O 1
ATOM 1007 N N . GLU A 1 123 ? 21.046 -4.840 -4.411 1.00 56.69 123 GLU A N 1
ATOM 1008 C CA . GLU A 1 123 ? 21.682 -5.424 -5.591 1.00 56.69 123 GLU A CA 1
ATOM 1009 C C . GLU A 1 123 ? 21.763 -4.381 -6.710 1.00 56.69 123 GLU A C 1
ATOM 1011 O O . GLU A 1 123 ? 21.090 -4.493 -7.730 1.00 56.69 123 GLU A O 1
ATOM 1016 N N . TYR A 1 124 ? 22.627 -3.372 -6.555 1.00 49.00 124 TYR A N 1
ATOM 1017 C CA . TYR A 1 124 ? 22.836 -2.362 -7.603 1.00 49.00 124 TYR A CA 1
ATOM 1018 C C . TYR A 1 124 ? 23.387 -2.959 -8.927 1.00 49.00 124 TYR A C 1
ATOM 1020 O O . TYR A 1 124 ? 23.442 -2.234 -9.911 1.00 49.00 124 TYR A O 1
ATOM 1028 N N . TYR A 1 125 ? 23.777 -4.253 -8.999 1.00 48.72 125 TYR A N 1
ATOM 1029 C CA . TYR A 1 125 ? 24.452 -4.810 -10.191 1.00 48.72 125 TYR A CA 1
ATOM 1030 C C . TYR A 1 125 ? 24.274 -6.306 -10.569 1.00 48.72 125 TYR A C 1
ATOM 1032 O O . TYR A 1 125 ? 24.996 -6.733 -11.465 1.00 48.72 125 TYR A O 1
ATOM 1040 N N . ILE A 1 126 ? 23.396 -7.142 -9.977 1.00 53.38 126 ILE A N 1
ATOM 1041 C CA . ILE A 1 126 ? 23.483 -8.611 -10.254 1.00 53.38 126 ILE A CA 1
ATOM 1042 C C . ILE A 1 126 ? 22.199 -9.303 -10.752 1.00 53.38 126 ILE A C 1
ATOM 1044 O O . ILE A 1 126 ? 22.306 -10.175 -11.614 1.00 53.38 126 ILE A O 1
ATOM 1048 N N . LYS A 1 127 ? 20.986 -8.951 -10.298 1.00 58.56 127 LYS A N 1
ATOM 1049 C CA . LYS A 1 127 ? 19.761 -9.582 -10.833 1.00 58.56 127 LYS A CA 1
ATOM 1050 C C . LYS A 1 127 ? 19.138 -8.778 -11.968 1.00 58.56 127 LYS A C 1
ATOM 1052 O O . LYS A 1 127 ? 18.636 -7.678 -11.754 1.00 58.56 127 LYS A O 1
ATOM 1057 N N . GLU A 1 128 ? 19.069 -9.384 -13.152 1.00 65.19 128 GLU A N 1
ATOM 1058 C CA . GLU A 1 128 ? 18.207 -8.907 -14.233 1.00 65.19 128 GLU A CA 1
ATOM 1059 C C . GLU A 1 128 ? 16.738 -8.969 -13.785 1.00 65.19 128 GLU A C 1
ATOM 1061 O O . GLU A 1 128 ? 16.130 -10.035 -13.665 1.00 65.19 128 GLU A O 1
ATOM 1066 N N . ILE A 1 129 ? 16.155 -7.806 -13.504 1.00 77.12 129 ILE A N 1
ATOM 1067 C CA . ILE A 1 129 ? 14.720 -7.668 -13.271 1.00 77.12 129 ILE A CA 1
ATOM 1068 C C . ILE A 1 129 ? 14.050 -7.449 -14.623 1.00 77.12 129 ILE A C 1
ATOM 1070 O O . ILE A 1 129 ? 14.395 -6.526 -15.359 1.00 77.12 129 ILE A O 1
ATOM 1074 N N . SER A 1 130 ? 13.039 -8.260 -14.939 1.00 86.06 130 SER A N 1
ATOM 1075 C CA . SER A 1 130 ? 12.258 -8.032 -16.152 1.00 86.06 130 SER A CA 1
ATOM 1076 C C . SER A 1 130 ? 11.452 -6.734 -16.045 1.00 86.06 130 SER A C 1
ATOM 1078 O O . SER A 1 130 ? 10.815 -6.452 -15.025 1.00 86.06 130 SER A O 1
ATOM 1080 N N . ILE A 1 131 ? 11.409 -5.972 -17.140 1.00 87.00 131 ILE A N 1
ATOM 1081 C CA . ILE A 1 131 ? 10.595 -4.749 -17.250 1.00 87.00 131 ILE A CA 1
ATOM 1082 C C . ILE A 1 131 ? 9.128 -5.038 -16.892 1.00 87.00 131 ILE A C 1
ATOM 1084 O O . ILE A 1 131 ? 8.483 -4.242 -16.215 1.00 87.00 131 ILE A O 1
ATOM 1088 N N . ASN A 1 132 ? 8.615 -6.215 -17.267 1.00 91.38 132 ASN A N 1
ATOM 1089 C CA . ASN A 1 132 ? 7.257 -6.648 -16.931 1.00 91.38 132 ASN A CA 1
ATOM 1090 C C . ASN A 1 132 ? 7.031 -6.776 -15.419 1.00 91.38 132 ASN A C 1
ATOM 1092 O O . ASN A 1 132 ? 5.983 -6.355 -14.927 1.00 91.38 132 ASN A O 1
ATOM 1096 N N . ARG A 1 133 ? 8.000 -7.324 -14.673 1.00 90.88 133 ARG A N 1
ATOM 1097 C CA . ARG A 1 133 ? 7.907 -7.401 -13.211 1.00 90.88 133 ARG A CA 1
ATOM 1098 C C . ARG A 1 133 ? 7.919 -6.003 -12.602 1.00 90.88 133 ARG A C 1
ATOM 1100 O O . ARG A 1 133 ? 7.030 -5.698 -11.818 1.00 90.88 133 ARG A O 1
ATOM 1107 N N . ALA A 1 134 ? 8.852 -5.143 -13.014 1.00 91.88 134 ALA A N 1
ATOM 1108 C CA . ALA A 1 134 ? 8.930 -3.767 -12.520 1.00 91.88 134 ALA A CA 1
ATOM 1109 C C . ALA A 1 134 ? 7.638 -2.979 -12.795 1.00 91.88 134 ALA A C 1
ATOM 1111 O O . ALA A 1 134 ? 7.104 -2.339 -11.892 1.00 91.88 134 ALA A O 1
ATOM 1112 N N . LYS A 1 135 ? 7.074 -3.107 -14.002 1.00 95.75 135 LYS A N 1
ATOM 1113 C CA . LYS A 1 135 ? 5.791 -2.503 -14.381 1.00 95.75 135 LYS A CA 1
ATOM 1114 C C . LYS A 1 135 ? 4.642 -2.979 -13.492 1.00 95.75 135 LYS A C 1
ATOM 1116 O O . LYS A 1 135 ? 3.899 -2.160 -12.953 1.00 95.75 135 LYS A O 1
ATOM 1121 N N . ASN A 1 136 ? 4.484 -4.292 -13.332 1.00 95.31 136 ASN A N 1
ATOM 1122 C CA . ASN A 1 136 ? 3.403 -4.862 -12.525 1.00 95.31 136 ASN A CA 1
ATOM 1123 C C . ASN A 1 136 ? 3.529 -4.467 -11.051 1.00 95.31 136 ASN A C 1
ATOM 1125 O O . ASN A 1 136 ? 2.533 -4.120 -10.421 1.00 95.31 136 ASN A O 1
ATOM 1129 N N . CYS A 1 137 ? 4.754 -4.467 -10.533 1.00 94.69 137 CYS A N 1
ATOM 1130 C CA . CYS A 1 137 ? 5.068 -4.096 -9.163 1.00 94.69 137 CYS A CA 1
ATOM 1131 C C . CYS A 1 137 ? 4.819 -2.599 -8.903 1.00 94.69 137 CYS A C 1
ATOM 1133 O O . CYS A 1 137 ? 4.170 -2.225 -7.930 1.00 94.69 137 CYS A O 1
ATOM 1135 N N . SER A 1 138 ? 5.226 -1.739 -9.840 1.00 96.38 138 SER A N 1
ATOM 1136 C CA . SER A 1 138 ? 4.924 -0.305 -9.828 1.00 96.38 138 SER A CA 1
ATOM 1137 C C . SER A 1 138 ? 3.410 -0.048 -9.797 1.00 96.38 138 SER A C 1
ATOM 1139 O O . SER A 1 138 ? 2.923 0.683 -8.935 1.00 96.38 138 SER A O 1
ATOM 1141 N N . LYS A 1 139 ? 2.641 -0.723 -10.663 1.00 97.06 139 LYS A N 1
ATOM 1142 C CA . LYS A 1 139 ? 1.171 -0.650 -10.651 1.00 97.06 139 LYS A CA 1
ATOM 1143 C C . LYS A 1 139 ? 0.582 -1.145 -9.327 1.00 97.06 139 LYS A C 1
ATOM 1145 O O . LYS A 1 139 ? -0.374 -0.565 -8.821 1.00 97.06 139 LYS A O 1
ATOM 1150 N N . ALA A 1 140 ? 1.135 -2.218 -8.767 1.00 95.06 140 ALA A N 1
ATOM 1151 C CA . ALA A 1 140 ? 0.698 -2.774 -7.494 1.00 95.06 140 ALA A CA 1
ATOM 1152 C C . ALA A 1 140 ? 0.913 -1.798 -6.325 1.00 95.06 140 ALA A C 1
ATOM 1154 O O . ALA A 1 140 ? 0.015 -1.667 -5.494 1.00 95.06 140 ALA A O 1
ATOM 1155 N N . GLY A 1 141 ? 2.049 -1.092 -6.294 1.00 95.44 141 GLY A N 1
ATOM 1156 C CA . GLY A 1 141 ? 2.339 -0.057 -5.299 1.00 95.44 141 GLY A CA 1
ATOM 1157 C C . GLY A 1 141 ? 1.358 1.113 -5.356 1.00 95.44 141 GLY A C 1
ATOM 1158 O O . GLY A 1 141 ? 0.830 1.505 -4.320 1.00 95.44 141 GLY A O 1
ATOM 1159 N N . ILE A 1 142 ? 1.028 1.594 -6.560 1.00 97.25 142 ILE A N 1
ATOM 1160 C CA . ILE A 1 142 ? 0.001 2.634 -6.751 1.00 97.25 142 ILE A CA 1
ATOM 1161 C C . ILE A 1 142 ? -1.361 2.149 -6.241 1.00 97.25 142 ILE A C 1
ATOM 1163 O O . ILE A 1 142 ? -1.992 2.833 -5.448 1.00 97.25 142 ILE A O 1
ATOM 1167 N N . GLN A 1 143 ? -1.778 0.935 -6.611 1.00 96.81 143 GLN A N 1
ATOM 1168 C CA . GLN A 1 143 ? -3.068 0.378 -6.181 1.00 96.81 143 GLN A CA 1
ATOM 1169 C C . GLN A 1 143 ? -3.171 0.161 -4.666 1.00 96.81 143 GLN A C 1
ATOM 1171 O O . GLN A 1 143 ? -4.269 0.186 -4.117 1.00 96.81 143 GLN A O 1
ATOM 1176 N N . LEU A 1 144 ? -2.053 -0.123 -3.993 1.00 95.00 144 LEU A N 1
ATOM 1177 C CA . LEU A 1 144 ? -2.003 -0.165 -2.533 1.00 95.00 144 LEU A CA 1
ATOM 1178 C C . LEU A 1 144 ? -2.169 1.239 -1.950 1.00 95.00 144 LEU A C 1
ATOM 1180 O O . LEU A 1 144 ? -2.954 1.411 -1.026 1.00 95.00 144 LEU A O 1
ATOM 1184 N N . ALA A 1 145 ? -1.450 2.230 -2.482 1.00 94.62 145 ALA A N 1
ATOM 1185 C CA . ALA A 1 145 ? -1.537 3.604 -1.995 1.00 94.62 145 ALA A CA 1
ATOM 1186 C C . ALA A 1 145 ? -2.945 4.183 -2.191 1.00 94.62 145 ALA A C 1
ATOM 1188 O O . ALA A 1 145 ? -3.464 4.824 -1.286 1.00 94.62 145 ALA A O 1
ATOM 1189 N N . GLU A 1 146 ? -3.591 3.874 -3.316 1.00 94.00 146 GLU A N 1
ATOM 1190 C CA . GLU A 1 146 ? -4.989 4.220 -3.596 1.00 94.00 146 GLU A CA 1
ATOM 1191 C C . GLU A 1 146 ? -5.952 3.624 -2.564 1.00 94.00 146 GLU A C 1
ATOM 1193 O O . GLU A 1 146 ? -6.761 4.361 -2.014 1.00 94.00 146 GLU A O 1
ATOM 1198 N N . LEU A 1 147 ? -5.814 2.334 -2.227 1.00 92.69 147 LEU A N 1
ATOM 1199 C CA . LEU A 1 147 ? -6.673 1.667 -1.236 1.00 92.69 147 LEU A CA 1
ATOM 1200 C C . LEU A 1 147 ? -6.688 2.393 0.120 1.00 92.69 147 LEU A C 1
ATOM 1202 O O . LEU A 1 147 ? -7.730 2.484 0.768 1.00 92.69 147 LEU A O 1
ATOM 1206 N N . PHE A 1 148 ? -5.529 2.869 0.579 1.00 90.00 148 PHE A N 1
ATOM 1207 C CA . PHE A 1 148 ? -5.443 3.620 1.831 1.00 90.00 148 PHE A CA 1
ATOM 1208 C C . PHE A 1 148 ? -5.840 5.090 1.638 1.00 90.00 148 PHE A C 1
ATOM 1210 O O . PHE A 1 148 ? -6.526 5.652 2.483 1.00 90.00 148 PHE A O 1
ATOM 1217 N N . ALA A 1 149 ? -5.474 5.718 0.519 1.00 89.19 149 ALA A N 1
ATOM 1218 C CA . ALA A 1 149 ? -5.823 7.112 0.247 1.00 89.19 149 ALA A CA 1
ATOM 1219 C C . ALA A 1 149 ? -7.340 7.327 0.108 1.00 89.19 149 ALA A C 1
ATOM 1221 O O . ALA A 1 149 ? -7.844 8.360 0.540 1.00 89.19 149 ALA A O 1
ATOM 1222 N N . GLU A 1 150 ? -8.081 6.355 -0.434 1.00 86.38 150 GLU A N 1
ATOM 1223 C CA . GLU A 1 150 ? -9.551 6.378 -0.490 1.00 86.38 150 GLU A CA 1
ATOM 1224 C C . GLU A 1 150 ? -10.176 6.554 0.903 1.00 86.38 150 GLU A C 1
ATOM 1226 O O . GLU A 1 150 ? -11.204 7.218 1.043 1.00 86.38 150 GLU A O 1
ATOM 1231 N N . GLN A 1 151 ? -9.521 6.040 1.948 1.00 81.06 151 GLN A N 1
ATOM 1232 C CA . GLN A 1 151 ? -10.026 6.121 3.317 1.00 81.06 151 GLN A CA 1
ATOM 1233 C C . GLN A 1 151 ? -9.911 7.526 3.916 1.00 81.06 151 GLN A C 1
ATOM 1235 O O . GLN A 1 151 ? -10.738 7.896 4.750 1.00 81.06 151 GLN A O 1
ATOM 1240 N N . LEU A 1 152 ? -8.961 8.340 3.433 1.00 76.19 152 LEU A N 1
ATOM 1241 C CA . LEU A 1 152 ? -8.819 9.741 3.848 1.00 76.19 152 LEU A CA 1
ATOM 1242 C C . LEU A 1 152 ? -10.085 10.551 3.524 1.00 76.19 152 LEU A C 1
ATOM 1244 O O . LEU A 1 152 ? -10.451 11.448 4.279 1.00 76.19 152 LEU A O 1
ATOM 1248 N N . TYR A 1 153 ? -10.781 10.220 2.431 1.00 65.81 153 TYR A N 1
ATOM 1249 C CA . TYR A 1 153 ? -12.021 10.895 2.039 1.00 65.81 153 TYR A CA 1
ATOM 1250 C C . TYR A 1 153 ? -13.224 10.442 2.872 1.00 65.81 153 TYR A C 1
ATOM 1252 O O . TYR A 1 153 ? -14.022 11.271 3.303 1.00 65.81 153 TYR A O 1
ATOM 1260 N N . SER A 1 154 ? -13.343 9.138 3.145 1.00 61.22 154 SER A N 1
ATOM 1261 C CA . SER A 1 154 ? -14.470 8.588 3.913 1.00 61.22 154 SER A CA 1
ATOM 1262 C C . SER A 1 154 ? -14.450 8.957 5.400 1.00 61.22 154 SER A C 1
ATOM 1264 O O . SER A 1 154 ? -15.509 9.016 6.032 1.00 61.22 154 SER A O 1
ATOM 1266 N N . GLU A 1 155 ? -13.270 9.219 5.968 1.00 52.88 155 GLU A N 1
ATOM 1267 C CA . GLU A 1 155 ? -13.148 9.693 7.351 1.00 52.88 155 GLU A CA 1
ATOM 1268 C C . GLU A 1 155 ? -13.290 11.220 7.471 1.00 52.88 155 GLU A C 1
ATOM 1270 O O . GLU A 1 155 ? -13.807 11.696 8.480 1.00 52.88 155 GLU A O 1
ATOM 1275 N N . GLY A 1 156 ? -12.944 11.983 6.424 1.00 46.53 156 GLY A N 1
ATOM 1276 C CA . GLY A 1 156 ? -13.105 13.442 6.384 1.00 46.53 156 GLY A CA 1
ATOM 1277 C C . GLY A 1 156 ? -14.555 13.935 6.263 1.00 46.53 156 GLY A C 1
ATOM 1278 O O . GLY A 1 156 ? -14.868 15.015 6.750 1.00 46.53 156 GLY A O 1
ATOM 1279 N N . GLU A 1 157 ? -15.462 13.153 5.666 1.00 38.75 157 GLU A N 1
ATOM 1280 C CA . GLU A 1 157 ? -16.896 13.503 5.570 1.00 38.75 157 GLU A CA 1
ATOM 1281 C C . GLU A 1 157 ? -17.704 13.168 6.841 1.00 38.75 157 GLU A C 1
ATOM 1283 O O . GLU A 1 157 ? -18.850 13.595 6.981 1.00 38.75 157 GLU A O 1
ATOM 1288 N N . ASN A 1 158 ? -17.119 12.418 7.782 1.00 36.78 158 ASN A N 1
ATOM 1289 C CA . ASN A 1 158 ? -17.756 12.008 9.041 1.00 36.78 158 ASN A CA 1
ATOM 1290 C C . ASN A 1 158 ? -17.160 12.691 10.293 1.00 36.78 158 ASN A C 1
ATOM 1292 O O . ASN A 1 158 ? -17.525 12.310 11.418 1.00 36.78 158 ASN A O 1
ATOM 1296 N N . ALA A 1 159 ? -16.255 13.659 10.100 1.00 38.94 159 ALA A N 1
ATOM 1297 C CA . ALA A 1 159 ? -15.612 14.486 11.128 1.00 38.94 159 ALA A CA 1
ATOM 1298 C C . ALA A 1 159 ? -16.284 15.863 11.256 1.00 38.94 159 ALA A C 1
ATOM 1300 O O . ALA A 1 159 ? -16.363 16.351 12.409 1.00 38.94 159 ALA A O 1
#